Protein AF-A0A3B1C6H8-F1 (afdb_monomer)

Nearest PDB structures (foldseek):
  3i4o-assembly2_B  TM=6.246E-01  e=4.200E-03  Mycobacterium tuberculosis H37Rv
  6c00-assembly1_A  TM=6.197E-01  e=4.998E-03  Clostridioides difficile
  4gnx-assembly1_A  TM=6.056E-01  e=4.450E-03  Mycosarcoma maydis
  7ubn-assembly1_N  TM=6.229E-01  e=2.391E-02  Escherichia coli
  2ytv-assembly1_A  TM=5.609E-01  e=1.284E-01  Homo sapiens

Secondary structure (DSSP, 8-state):
-----------------------EEEEEEEEEEETTEEEEEETTS-EEEEE--TTTSEEES---TT-EEEEEE-TTSBEEEEEE---

Mean predicted aligned error: 10.8 Å

Sequence (87 aa):
MKAKIMMIMAALLVWTGVAVASIATVSGEITEIKGEMVTLKTGDGAMKSIHVDPSATKKEGMIKVGAHVSAEVNDKGHAESIKVVKK

Organism: NCBI:txid652676

pLDDT: mean 81.88, std 20.73, range [38.56, 97.25]

Solvent-accessible surface area (backbone at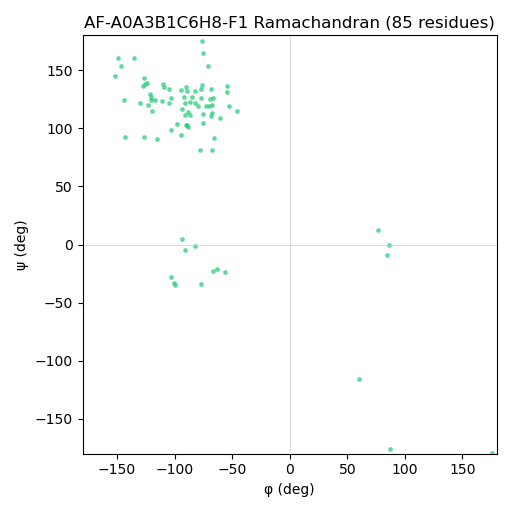oms only — not comparable to full-atom values): 5327 Å² total; per-residue (Å²): 138,86,86,76,84,83,79,87,78,88,76,86,78,78,86,73,89,68,86,70,83,54,71,42,82,49,51,25,32,26,73,44,75,59,89,49,37,38,30,24,38,29,91,88,68,48,79,46,71,34,36,45,46,88,86,72,27,45,74,42,74,79,89,47,72,75,34,36,31,42,27,38,24,39,85,83,39,39,28,58,29,40,32,60,42,87,129

Structure (mmCIF, N/CA/C/O backbone):
data_AF-A0A3B1C6H8-F1
#
_entry.id   AF-A0A3B1C6H8-F1
#
loop_
_atom_site.group_PDB
_atom_site.id
_atom_site.type_symbol
_atom_site.label_atom_id
_atom_site.label_alt_id
_atom_site.label_comp_id
_atom_site.label_asym_id
_atom_site.label_entity_id
_atom_site.label_seq_id
_atom_site.pdbx_PDB_ins_code
_atom_site.Cartn_x
_atom_site.Cartn_y
_atom_site.Cartn_z
_atom_site.occupancy
_atom_site.B_iso_or_equiv
_atom_site.auth_seq_id
_atom_site.auth_comp_id
_atom_site.auth_asym_id
_atom_site.auth_atom_id
_atom_site.pdbx_PDB_model_num
ATOM 1 N N . MET A 1 1 ? 22.873 40.820 19.487 1.00 39.03 1 MET A N 1
ATOM 2 C CA . MET A 1 1 ? 22.709 40.338 18.098 1.00 39.03 1 MET A CA 1
ATOM 3 C C . MET A 1 1 ? 23.820 39.329 17.830 1.00 39.03 1 MET A C 1
ATOM 5 O O . MET A 1 1 ? 24.979 39.700 17.924 1.00 39.03 1 MET A O 1
ATOM 9 N N . LYS A 1 2 ? 23.492 38.040 17.671 1.00 39.06 2 LYS A N 1
ATOM 10 C CA . LYS A 1 2 ? 24.471 36.942 17.565 1.00 39.06 2 LYS A CA 1
ATOM 11 C C . LYS A 1 2 ? 24.685 36.605 16.087 1.00 39.06 2 LYS A C 1
ATOM 13 O O . LYS A 1 2 ? 23.819 35.974 15.489 1.00 39.06 2 LYS A O 1
ATOM 18 N N . ALA A 1 3 ? 25.806 37.032 15.510 1.00 41.59 3 ALA A N 1
ATOM 19 C CA . ALA A 1 3 ? 26.229 36.593 14.184 1.00 41.59 3 ALA A CA 1
ATOM 20 C C . ALA A 1 3 ? 26.768 35.161 14.303 1.00 41.59 3 ALA A C 1
ATOM 22 O O . ALA A 1 3 ? 27.763 34.913 14.984 1.00 41.59 3 ALA A O 1
ATOM 23 N N . LYS A 1 4 ? 26.046 34.203 13.719 1.00 44.69 4 LYS A N 1
ATOM 24 C CA . LYS A 1 4 ? 26.445 32.798 13.686 1.00 44.69 4 LYS A CA 1
ATOM 25 C C . LYS A 1 4 ? 27.429 32.592 12.539 1.00 44.69 4 LYS A C 1
ATOM 27 O O . LYS A 1 4 ? 27.119 32.861 11.385 1.00 44.69 4 LYS A O 1
ATOM 32 N N . ILE A 1 5 ? 28.603 32.113 12.921 1.00 47.50 5 ILE A N 1
ATOM 33 C CA . ILE A 1 5 ? 29.655 31.535 12.091 1.00 47.50 5 ILE A CA 1
ATOM 34 C C . ILE A 1 5 ? 29.029 30.542 11.100 1.00 47.50 5 ILE A C 1
ATOM 36 O O . ILE A 1 5 ? 28.466 29.529 11.511 1.00 47.50 5 ILE A O 1
ATOM 40 N N . MET A 1 6 ? 29.112 30.846 9.804 1.00 39.56 6 MET A N 1
ATOM 41 C CA . MET A 1 6 ? 28.762 29.925 8.724 1.00 39.56 6 MET A CA 1
ATOM 42 C C . MET A 1 6 ? 30.055 29.237 8.285 1.00 39.56 6 MET A C 1
ATOM 44 O O . MET A 1 6 ? 30.863 29.798 7.549 1.00 39.56 6 MET A O 1
ATOM 48 N N . MET A 1 7 ? 30.292 28.062 8.866 1.00 41.03 7 MET A N 1
ATOM 49 C CA . MET A 1 7 ? 31.463 27.230 8.611 1.00 41.03 7 MET A CA 1
ATOM 50 C C . MET A 1 7 ? 31.311 26.490 7.279 1.00 41.03 7 MET A C 1
ATOM 52 O O . MET A 1 7 ? 30.278 25.897 6.978 1.00 41.03 7 MET A O 1
ATOM 56 N N . ILE A 1 8 ? 32.392 26.550 6.516 1.00 46.75 8 ILE A N 1
ATOM 57 C CA . ILE A 1 8 ? 32.705 25.838 5.281 1.00 46.75 8 ILE A CA 1
ATOM 58 C C . ILE A 1 8 ? 32.561 24.321 5.480 1.00 46.75 8 ILE A C 1
ATOM 60 O O . ILE A 1 8 ? 33.159 23.766 6.397 1.00 46.75 8 ILE A O 1
ATOM 64 N N . MET A 1 9 ? 31.852 23.644 4.576 1.00 38.56 9 MET A N 1
ATOM 65 C CA . MET A 1 9 ? 31.996 22.203 4.339 1.00 38.56 9 MET A CA 1
ATOM 66 C C . MET A 1 9 ? 31.839 21.945 2.840 1.00 38.56 9 MET A C 1
ATOM 68 O O . MET A 1 9 ? 30.741 21.816 2.304 1.00 38.56 9 MET A O 1
ATOM 72 N N . ALA A 1 10 ? 32.984 21.941 2.163 1.00 49.84 10 ALA A N 1
ATOM 73 C CA . ALA A 1 10 ? 33.135 21.397 0.829 1.00 49.84 10 ALA A CA 1
ATOM 74 C C . ALA A 1 10 ? 32.942 19.876 0.907 1.00 49.84 10 ALA A C 1
ATOM 76 O O . ALA A 1 10 ? 33.761 19.180 1.502 1.00 49.84 10 ALA A O 1
ATOM 77 N N . ALA A 1 11 ? 31.871 19.363 0.309 1.00 46.00 11 ALA A N 1
ATOM 78 C CA . ALA A 1 11 ? 31.711 17.938 0.062 1.00 46.00 11 ALA A CA 1
ATOM 79 C C . ALA A 1 11 ? 31.988 17.675 -1.423 1.00 46.00 11 ALA A C 1
ATOM 81 O O . ALA A 1 11 ? 31.130 17.887 -2.278 1.00 46.00 11 ALA A O 1
ATOM 82 N N . LEU A 1 12 ? 33.214 17.231 -1.722 1.00 44.47 12 LEU A N 1
ATOM 83 C CA . LEU A 1 12 ? 33.508 16.487 -2.944 1.00 44.47 12 LEU A CA 1
ATOM 84 C C . LEU A 1 12 ? 32.660 15.207 -2.918 1.00 44.47 12 LEU A C 1
ATOM 86 O O . LEU A 1 12 ? 32.928 14.302 -2.129 1.00 44.47 12 LEU A O 1
ATOM 90 N N . LEU A 1 13 ? 31.645 15.125 -3.774 1.00 42.34 13 LEU A N 1
ATOM 91 C CA . LEU A 1 13 ? 30.897 13.893 -4.005 1.00 42.34 13 LEU A CA 1
ATOM 92 C C . LEU A 1 13 ? 31.578 13.108 -5.126 1.00 42.34 13 LEU A C 1
ATOM 94 O O . LEU A 1 13 ? 31.468 13.431 -6.306 1.00 42.34 13 LEU A O 1
ATOM 98 N N . VAL A 1 14 ? 32.317 12.078 -4.718 1.00 45.19 14 VAL A N 1
ATOM 99 C CA . VAL A 1 14 ? 32.811 11.022 -5.600 1.00 45.19 14 VAL A CA 1
ATOM 100 C C . VAL A 1 14 ? 31.599 10.220 -6.078 1.00 45.19 14 VAL A C 1
ATOM 102 O O . VAL A 1 14 ? 30.856 9.661 -5.274 1.00 45.19 14 VAL A O 1
ATOM 105 N N . TRP A 1 15 ? 31.389 10.184 -7.392 1.00 45.22 15 TRP A N 1
ATOM 106 C CA . TRP A 1 15 ? 30.298 9.459 -8.040 1.00 45.22 15 TRP A CA 1
ATOM 107 C C . TRP A 1 15 ? 30.637 7.964 -8.103 1.00 45.22 15 TRP A C 1
ATOM 109 O O . TRP A 1 15 ? 31.110 7.460 -9.118 1.00 45.22 15 TRP A O 1
ATOM 119 N N . THR A 1 16 ? 30.414 7.227 -7.017 1.00 49.72 16 THR A N 1
ATOM 120 C CA . THR A 1 16 ? 30.283 5.767 -7.090 1.00 49.72 16 THR A CA 1
ATOM 121 C C . THR A 1 16 ? 28.807 5.450 -7.309 1.00 49.72 16 THR A C 1
ATOM 123 O O . THR A 1 16 ? 27.976 5.581 -6.416 1.00 49.72 16 THR A O 1
ATOM 126 N N . GLY A 1 17 ? 28.454 5.111 -8.551 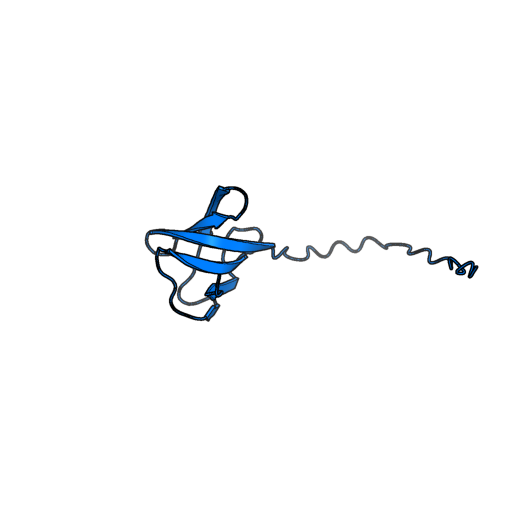1.00 50.62 17 GLY A N 1
ATOM 127 C CA . GLY A 1 17 ? 27.094 4.744 -8.941 1.00 50.62 17 GLY A CA 1
ATOM 128 C C . GLY A 1 17 ? 26.664 3.419 -8.316 1.00 50.62 17 GLY A C 1
ATOM 129 O O . GLY A 1 17 ? 26.711 2.381 -8.966 1.00 50.62 17 GLY A O 1
ATOM 130 N N . VAL A 1 18 ? 26.235 3.456 -7.057 1.00 56.16 18 VAL A N 1
ATOM 131 C CA . VAL A 1 18 ? 25.374 2.429 -6.472 1.00 56.16 18 VAL A CA 1
ATOM 132 C C . VAL A 1 18 ? 23.946 2.870 -6.765 1.00 56.16 18 VAL A C 1
ATOM 134 O O . VAL A 1 18 ? 23.512 3.916 -6.286 1.00 56.16 18 VAL A O 1
ATOM 137 N N . ALA A 1 19 ? 23.223 2.108 -7.587 1.00 52.19 19 ALA A N 1
ATOM 138 C CA . ALA A 1 19 ? 21.789 2.298 -7.761 1.00 52.19 19 ALA A CA 1
ATOM 139 C C . ALA A 1 19 ? 21.105 1.954 -6.431 1.00 52.19 19 ALA A C 1
ATOM 141 O O . ALA A 1 19 ? 20.823 0.795 -6.138 1.00 52.19 19 ALA A O 1
ATOM 142 N N . VAL A 1 20 ? 20.923 2.963 -5.582 1.00 57.91 20 VAL A N 1
ATOM 143 C CA . VAL A 1 20 ? 20.115 2.849 -4.373 1.00 57.91 20 VAL A CA 1
ATOM 144 C C . VAL A 1 20 ? 18.676 2.686 -4.851 1.00 57.91 20 VAL A C 1
ATOM 146 O O . VAL A 1 20 ? 18.130 3.617 -5.439 1.00 57.91 20 VAL A O 1
ATOM 149 N N . ALA A 1 21 ? 18.091 1.499 -4.664 1.00 61.81 21 ALA A N 1
ATOM 150 C CA . ALA A 1 21 ? 16.669 1.278 -4.918 1.00 61.81 21 ALA A CA 1
ATOM 151 C C . ALA A 1 21 ? 15.880 2.342 -4.148 1.00 61.81 21 ALA A C 1
ATOM 153 O O . ALA A 1 21 ? 16.035 2.482 -2.930 1.00 61.81 21 ALA A O 1
ATOM 154 N N . SER A 1 22 ? 15.122 3.161 -4.870 1.00 72.81 22 SER A N 1
ATOM 155 C CA . SER A 1 22 ? 14.468 4.323 -4.291 1.00 72.81 22 SER A CA 1
ATOM 156 C C . SER A 1 22 ? 13.118 3.900 -3.717 1.00 72.81 22 SER A C 1
ATOM 158 O O . SER A 1 22 ? 12.196 3.519 -4.433 1.00 72.81 22 SER A O 1
ATOM 160 N N . ILE A 1 23 ? 13.004 3.934 -2.389 1.00 84.38 23 ILE A N 1
ATOM 161 C CA . ILE A 1 23 ? 11.743 3.673 -1.692 1.00 84.38 23 ILE A CA 1
ATOM 162 C C . ILE A 1 23 ? 11.025 5.008 -1.503 1.00 84.38 23 ILE A C 1
ATOM 164 O O . ILE A 1 23 ? 11.556 5.930 -0.884 1.00 84.38 23 ILE A O 1
ATOM 168 N N . ALA A 1 24 ? 9.806 5.108 -2.027 1.00 89.69 24 ALA A N 1
ATOM 169 C CA . ALA A 1 24 ? 8.937 6.262 -1.862 1.00 89.69 24 ALA A CA 1
ATOM 170 C C . ALA A 1 24 ? 7.820 5.956 -0.862 1.00 89.69 24 ALA A C 1
ATOM 172 O O . ALA A 1 24 ? 7.137 4.937 -0.961 1.00 89.69 24 ALA A O 1
ATOM 173 N N . THR A 1 25 ? 7.573 6.871 0.071 1.00 93.31 25 THR A N 1
ATOM 174 C CA . THR A 1 25 ? 6.412 6.779 0.961 1.00 93.31 25 THR A CA 1
ATOM 175 C C . THR A 1 25 ? 5.180 7.375 0.284 1.00 93.31 25 THR A C 1
ATOM 177 O O . THR A 1 25 ? 5.195 8.518 -0.171 1.00 93.31 25 THR A O 1
ATOM 180 N N . VAL A 1 26 ? 4.093 6.609 0.238 1.00 92.75 26 VAL A N 1
ATOM 181 C CA . VAL A 1 26 ? 2.788 7.022 -0.283 1.00 92.75 26 VAL A CA 1
ATOM 182 C C . VAL A 1 26 ? 1.765 6.893 0.834 1.00 92.75 26 VAL A C 1
ATOM 184 O O . VAL A 1 26 ? 1.597 5.817 1.395 1.00 92.75 26 VAL A O 1
ATOM 187 N N . SER A 1 27 ? 1.055 7.974 1.140 1.00 94.81 27 SER A N 1
ATOM 188 C CA . SER A 1 27 ? 0.005 7.969 2.161 1.00 94.81 27 SER A CA 1
ATOM 189 C C . SER A 1 27 ? -1.314 8.445 1.572 1.00 94.81 27 SER A C 1
ATOM 191 O O . SER A 1 27 ? -1.341 9.393 0.786 1.00 94.81 27 SER A O 1
ATOM 193 N N . GLY A 1 28 ? -2.411 7.796 1.951 1.00 95.50 28 GLY A N 1
ATOM 194 C CA . GLY A 1 28 ? -3.726 8.105 1.405 1.00 95.50 28 GLY A CA 1
ATOM 195 C C . GLY A 1 28 ? -4.827 7.179 1.901 1.00 95.50 28 GLY A C 1
ATOM 196 O O . GLY A 1 28 ? -4.590 6.269 2.695 1.00 95.50 28 GLY A O 1
ATOM 197 N N . GLU A 1 29 ? -6.038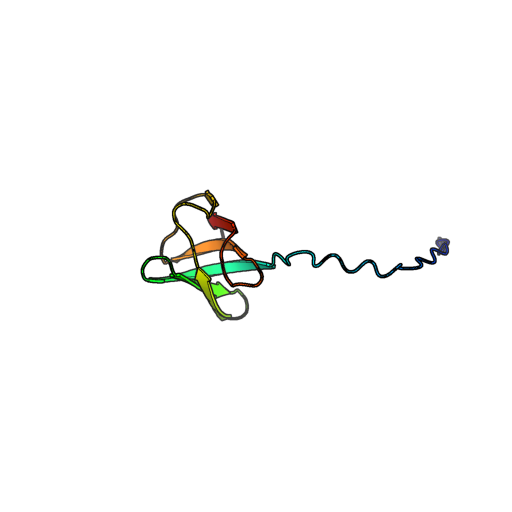 7.421 1.417 1.00 96.88 29 GLU A N 1
ATOM 198 C CA . GLU A 1 29 ? -7.210 6.593 1.692 1.00 96.88 29 GLU A CA 1
ATOM 199 C C . GLU A 1 29 ? -7.335 5.480 0.656 1.00 96.88 29 GLU A C 1
ATOM 201 O O . GLU A 1 29 ? -7.276 5.740 -0.544 1.00 96.88 29 GLU A O 1
ATOM 206 N N . ILE A 1 30 ? -7.554 4.242 1.090 1.00 96.81 30 ILE A N 1
ATOM 207 C CA . ILE A 1 30 ? -7.838 3.144 0.166 1.00 96.81 30 ILE A CA 1
ATOM 208 C C . ILE A 1 30 ? -9.223 3.355 -0.439 1.00 96.81 30 ILE A C 1
ATOM 210 O O . ILE A 1 30 ? -10.230 3.339 0.263 1.00 96.81 30 ILE A O 1
ATOM 214 N N . THR A 1 31 ? -9.274 3.487 -1.757 1.00 97.25 31 THR A N 1
ATOM 215 C CA . THR A 1 31 ? -10.519 3.681 -2.513 1.00 97.25 31 THR A CA 1
ATOM 216 C C . THR A 1 31 ? -10.973 2.410 -3.216 1.00 97.25 31 THR A C 1
ATOM 218 O O . THR A 1 31 ? -12.169 2.206 -3.397 1.00 97.25 31 THR A O 1
ATOM 221 N N . GLU A 1 32 ? -10.037 1.530 -3.574 1.00 96.62 32 GLU A N 1
ATOM 222 C CA . GLU A 1 32 ? -10.328 0.294 -4.293 1.00 96.62 32 GLU A CA 1
ATOM 223 C C . GLU A 1 32 ? -9.293 -0.790 -3.962 1.00 96.62 32 GLU A C 1
ATOM 225 O O . GLU A 1 32 ? -8.111 -0.494 -3.774 1.00 96.62 32 GLU A O 1
ATOM 230 N N . ILE A 1 33 ? -9.739 -2.048 -3.911 1.00 95.94 33 ILE A N 1
ATOM 231 C CA . ILE A 1 33 ? -8.881 -3.234 -3.811 1.00 95.94 33 ILE A CA 1
ATOM 232 C C . ILE A 1 33 ? -9.319 -4.220 -4.899 1.00 95.94 33 ILE A C 1
ATOM 234 O O . ILE A 1 33 ? -10.475 -4.640 -4.928 1.00 95.94 33 ILE A O 1
ATOM 238 N N . LYS A 1 34 ? -8.392 -4.591 -5.786 1.00 95.31 34 LYS A N 1
ATOM 239 C CA . LYS A 1 34 ? -8.590 -5.550 -6.881 1.00 95.31 34 LYS A CA 1
ATOM 240 C C . LYS A 1 34 ? -7.522 -6.635 -6.791 1.00 95.31 34 LYS A C 1
ATOM 242 O O . LYS A 1 34 ? -6.423 -6.476 -7.317 1.00 95.31 34 LYS A O 1
ATOM 247 N N . GLY A 1 35 ? -7.844 -7.731 -6.107 1.00 93.25 35 GLY A N 1
ATOM 248 C CA . GLY A 1 35 ? -6.866 -8.777 -5.806 1.00 93.25 35 GLY A CA 1
ATOM 249 C C . GLY A 1 35 ? -5.713 -8.210 -4.976 1.00 93.25 35 GLY A C 1
ATOM 250 O O . GLY A 1 35 ? -5.930 -7.744 -3.861 1.00 93.25 35 GLY A O 1
ATOM 251 N N . GLU A 1 36 ? -4.511 -8.213 -5.546 1.00 93.75 36 GLU A N 1
ATOM 252 C CA . GLU A 1 36 ? -3.283 -7.707 -4.914 1.00 93.75 36 GLU A CA 1
ATOM 253 C C . GLU A 1 36 ? -3.011 -6.226 -5.220 1.00 93.75 36 GLU A C 1
ATOM 255 O O . GLU A 1 36 ? -2.082 -5.640 -4.676 1.00 93.75 36 GLU A O 1
ATOM 260 N N . MET A 1 37 ? -3.821 -5.585 -6.067 1.00 96.12 37 MET A N 1
ATOM 261 C CA . MET A 1 37 ? -3.684 -4.159 -6.365 1.00 96.12 37 MET A CA 1
ATOM 262 C C . MET A 1 37 ? -4.553 -3.323 -5.426 1.00 96.12 37 MET A C 1
ATOM 264 O O . MET A 1 37 ? -5.765 -3.533 -5.330 1.00 96.12 37 MET A O 1
ATOM 268 N N . VAL A 1 38 ? -3.944 -2.338 -4.767 1.00 96.44 38 VAL A N 1
ATOM 269 C CA . VAL A 1 38 ? -4.612 -1.401 -3.856 1.00 96.44 38 VAL A CA 1
ATOM 270 C C . VAL A 1 38 ? -4.490 0.011 -4.413 1.00 96.44 38 VAL A C 1
ATOM 272 O O . VAL A 1 38 ? -3.385 0.490 -4.657 1.00 96.44 38 VAL A O 1
ATOM 275 N N . THR A 1 39 ? -5.616 0.698 -4.596 1.00 96.56 39 THR A N 1
ATOM 276 C CA . THR A 1 39 ? -5.643 2.083 -5.084 1.00 96.56 39 THR A CA 1
ATOM 277 C C . THR A 1 39 ? -5.905 3.052 -3.941 1.00 96.56 39 THR A C 1
ATOM 279 O O . THR A 1 39 ? -6.891 2.944 -3.210 1.00 96.56 39 THR A O 1
ATOM 282 N N . LEU A 1 40 ? -5.019 4.032 -3.820 1.00 96.00 40 LEU A N 1
ATOM 283 C CA . LEU A 1 40 ? -4.987 5.049 -2.783 1.00 96.00 40 LEU A CA 1
ATOM 284 C C . LEU A 1 40 ? -5.367 6.401 -3.374 1.00 96.00 40 LEU A C 1
ATOM 286 O O . LEU A 1 40 ? -4.829 6.781 -4.410 1.00 96.00 40 LEU A O 1
ATOM 290 N N . LYS A 1 41 ? -6.224 7.152 -2.688 1.00 96.50 41 LYS A N 1
ATOM 291 C CA . LYS A 1 41 ? -6.387 8.586 -2.913 1.00 96.50 41 LYS A CA 1
ATOM 292 C C . LYS A 1 41 ? -5.442 9.337 -1.985 1.00 96.50 41 LYS A C 1
ATOM 294 O O . LYS A 1 41 ? -5.616 9.304 -0.766 1.00 96.50 41 LYS A O 1
ATOM 299 N N . THR A 1 42 ? -4.428 9.975 -2.550 1.00 93.06 42 THR A N 1
ATOM 300 C CA . THR A 1 42 ? -3.436 10.757 -1.807 1.00 93.06 42 THR A CA 1
ATOM 301 C C . THR A 1 42 ? -4.015 12.104 -1.365 1.00 93.06 42 THR A C 1
ATOM 303 O O . THR A 1 42 ? -5.076 12.531 -1.827 1.00 93.06 42 THR A O 1
ATOM 306 N N . GLY A 1 43 ? -3.344 12.779 -0.426 1.00 88.81 43 GLY A N 1
ATOM 307 C CA . GLY A 1 43 ? -3.832 14.040 0.157 1.00 88.81 43 GLY A CA 1
ATOM 308 C C . GLY A 1 43 ? -3.967 15.202 -0.839 1.00 88.81 43 GLY A C 1
ATOM 309 O O . GLY A 1 43 ? -4.744 16.121 -0.602 1.00 88.81 43 GLY A O 1
ATOM 310 N N . ASP A 1 44 ? -3.261 15.138 -1.968 1.00 89.81 44 ASP A N 1
ATOM 311 C CA . ASP A 1 44 ? -3.374 16.057 -3.110 1.00 89.81 44 ASP A CA 1
ATOM 312 C C . ASP A 1 44 ? -4.535 15.705 -4.066 1.00 89.81 44 ASP A C 1
ATOM 314 O O . ASP A 1 44 ? -4.778 16.409 -5.043 1.00 89.81 44 ASP A O 1
ATOM 318 N N . GLY A 1 45 ? -5.270 14.625 -3.785 1.00 90.00 45 GLY A N 1
ATOM 319 C CA . GLY A 1 45 ? -6.381 14.138 -4.595 1.00 90.00 45 GLY A CA 1
ATOM 320 C C . GLY A 1 45 ? -5.983 13.209 -5.743 1.00 90.00 45 GLY A C 1
ATOM 321 O O . GLY A 1 45 ? -6.882 12.735 -6.441 1.00 90.00 45 GLY A O 1
ATOM 322 N N . ALA A 1 46 ? -4.692 12.913 -5.935 1.00 92.56 46 ALA A N 1
ATOM 323 C CA . ALA A 1 46 ? -4.247 11.961 -6.947 1.00 92.56 46 ALA A CA 1
ATOM 324 C C . ALA A 1 46 ? -4.604 10.512 -6.568 1.00 92.56 46 ALA A C 1
ATOM 326 O O . ALA A 1 46 ? -4.748 10.157 -5.398 1.00 92.56 46 ALA A O 1
ATOM 327 N N . MET A 1 47 ? -4.762 9.658 -7.582 1.00 93.94 47 MET A N 1
ATOM 328 C CA . MET A 1 47 ? -5.036 8.231 -7.403 1.00 93.94 47 MET A CA 1
ATOM 329 C C . MET A 1 47 ? -3.763 7.446 -7.705 1.00 93.94 47 MET A C 1
ATOM 331 O O . MET A 1 47 ? -3.226 7.538 -8.808 1.00 93.94 47 MET A O 1
ATOM 335 N N . LYS A 1 48 ? -3.277 6.666 -6.740 1.00 93.88 48 LYS A N 1
ATOM 336 C CA . LYS A 1 48 ? -2.060 5.865 -6.877 1.00 93.88 48 LYS A CA 1
ATOM 337 C C . LYS A 1 48 ? -2.356 4.400 -6.604 1.00 93.88 48 LYS A C 1
ATOM 339 O O . LYS A 1 48 ? -2.809 4.055 -5.519 1.00 93.88 48 LYS A O 1
ATOM 344 N N . SER A 1 49 ? -2.105 3.547 -7.592 1.00 95.31 49 SER A N 1
ATOM 345 C CA . SER A 1 49 ? -2.246 2.099 -7.444 1.00 95.31 49 SER A CA 1
ATOM 346 C C . SER A 1 49 ? -0.904 1.484 -7.064 1.00 95.31 49 SER A C 1
ATOM 348 O O . SER A 1 49 ? 0.120 1.825 -7.657 1.00 95.31 49 SER A O 1
ATOM 350 N N . ILE A 1 50 ? -0.913 0.620 -6.056 1.00 95.12 50 ILE A N 1
ATOM 351 C CA . ILE A 1 50 ? 0.264 -0.070 -5.532 1.00 95.12 50 ILE A CA 1
ATOM 352 C C . ILE A 1 50 ? -0.000 -1.572 -5.518 1.00 95.12 50 ILE A C 1
ATOM 354 O O . ILE A 1 50 ? -1.119 -2.012 -5.241 1.00 95.12 50 ILE A O 1
ATOM 358 N N . HIS A 1 51 ? 1.028 -2.354 -5.819 1.00 96.12 51 HIS A N 1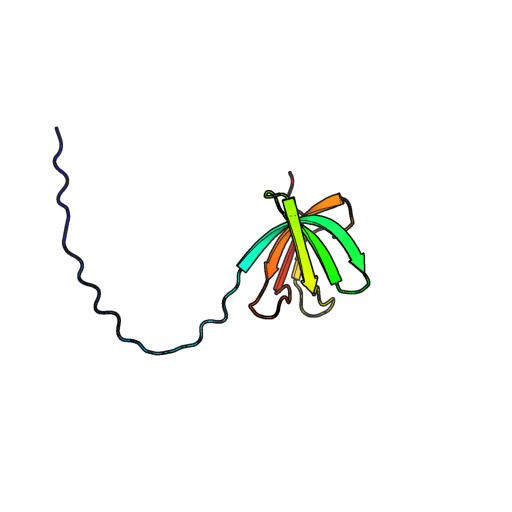
ATOM 359 C CA . HIS A 1 51 ? 0.962 -3.804 -5.721 1.00 96.12 51 HIS A CA 1
ATOM 360 C C . HIS A 1 51 ? 1.308 -4.243 -4.296 1.00 96.12 51 HIS A C 1
ATOM 362 O O . HIS A 1 51 ? 2.374 -3.905 -3.785 1.00 96.12 51 HIS A O 1
ATOM 368 N N . VAL A 1 52 ? 0.401 -4.967 -3.649 1.00 95.50 52 VAL A N 1
ATOM 369 C CA . VAL A 1 52 ? 0.510 -5.439 -2.267 1.00 95.50 52 VAL A CA 1
ATOM 370 C C . VAL A 1 52 ? 0.567 -6.962 -2.282 1.00 95.50 52 VAL A C 1
ATOM 372 O O . VAL A 1 52 ? -0.458 -7.645 -2.201 1.00 95.50 52 VAL A O 1
ATOM 375 N N . ASP A 1 53 ? 1.788 -7.480 -2.347 1.00 93.81 53 ASP A N 1
ATOM 376 C CA . ASP A 1 53 ? 2.069 -8.910 -2.334 1.00 93.81 53 ASP A CA 1
ATOM 377 C C . ASP A 1 53 ? 1.688 -9.498 -0.954 1.00 93.81 53 ASP A C 1
ATOM 379 O O . ASP A 1 53 ? 2.102 -8.986 0.093 1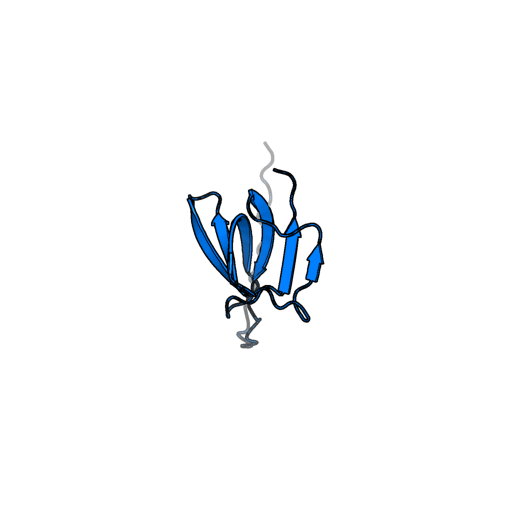.00 93.81 53 ASP A O 1
ATOM 383 N N . PRO A 1 54 ? 0.858 -10.551 -0.890 1.00 90.44 54 PRO A N 1
ATOM 384 C CA . PRO A 1 54 ? 0.444 -11.162 0.369 1.00 90.44 54 PRO A CA 1
ATOM 385 C C . PRO A 1 54 ? 1.572 -11.851 1.146 1.00 90.44 54 PRO A C 1
ATOM 387 O O . PRO A 1 54 ? 1.441 -11.993 2.361 1.00 90.44 54 PRO A O 1
ATOM 390 N N . SER A 1 55 ? 2.647 -12.256 0.473 1.00 91.75 55 SER A N 1
ATOM 391 C CA . SER A 1 55 ? 3.790 -12.973 1.043 1.00 91.75 55 SER A CA 1
ATOM 392 C C . SER A 1 55 ? 4.988 -12.062 1.314 1.00 91.75 55 SER A C 1
ATOM 394 O O . SER A 1 55 ? 5.718 -12.299 2.276 1.00 91.75 55 SER A O 1
ATOM 396 N N . ALA A 1 56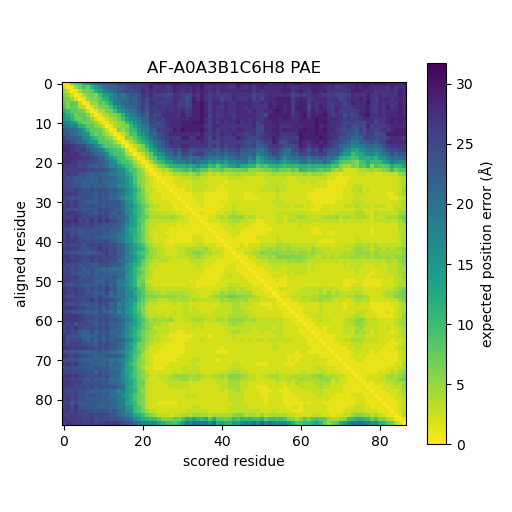 ? 5.197 -11.031 0.490 1.00 92.12 56 ALA A N 1
ATOM 397 C CA . ALA A 1 56 ? 6.351 -10.136 0.610 1.00 92.12 56 ALA A CA 1
ATOM 398 C C . ALA A 1 56 ? 6.041 -8.810 1.328 1.00 92.12 56 ALA A C 1
ATOM 400 O O . ALA A 1 56 ? 6.892 -8.303 2.062 1.00 92.12 56 ALA A O 1
ATOM 401 N N . THR A 1 57 ? 4.839 -8.245 1.164 1.00 95.44 57 THR A N 1
ATOM 402 C CA . THR A 1 57 ? 4.513 -6.944 1.764 1.00 95.44 57 THR A CA 1
ATOM 403 C C . THR A 1 57 ? 4.236 -7.084 3.257 1.00 95.44 57 THR A C 1
ATOM 405 O O . THR A 1 57 ? 3.336 -7.815 3.679 1.00 95.44 57 THR A O 1
ATOM 408 N N . LYS A 1 58 ? 4.934 -6.298 4.081 1.00 96.19 58 LYS A N 1
ATOM 409 C CA . LYS A 1 58 ? 4.643 -6.204 5.518 1.00 96.19 58 LYS A CA 1
ATOM 410 C C . LYS A 1 58 ? 3.346 -5.427 5.743 1.00 96.19 58 LYS A C 1
ATOM 412 O O . LYS A 1 58 ? 3.257 -4.260 5.367 1.00 96.19 58 LYS A O 1
ATOM 417 N N . LYS A 1 59 ? 2.344 -6.061 6.356 1.00 95.19 59 LYS A N 1
ATOM 418 C CA . LYS A 1 59 ? 1.016 -5.471 6.589 1.00 95.19 59 LYS A CA 1
ATOM 419 C C . LYS A 1 59 ? 0.803 -5.209 8.073 1.00 95.19 59 LYS A C 1
ATOM 421 O O . LYS A 1 59 ? 0.857 -6.135 8.877 1.00 95.19 59 LYS A O 1
ATOM 426 N N . GLU A 1 60 ? 0.503 -3.964 8.423 1.00 95.19 60 GLU A N 1
ATOM 427 C CA . GLU A 1 60 ? 0.167 -3.567 9.791 1.00 95.19 60 GLU A CA 1
ATOM 428 C C . GLU A 1 60 ? -1.244 -2.970 9.844 1.00 95.19 60 GLU A C 1
ATOM 430 O O . GLU A 1 60 ? -1.527 -1.907 9.288 1.00 95.19 60 GLU A O 1
ATOM 435 N N . GLY A 1 61 ? -2.151 -3.657 10.539 1.00 92.44 61 GLY A N 1
ATOM 436 C CA . GLY A 1 61 ? -3.556 -3.264 10.642 1.00 92.44 61 GLY A CA 1
ATOM 437 C C . GLY A 1 61 ? -4.439 -3.800 9.510 1.00 92.44 61 GLY A C 1
ATOM 438 O O . GLY A 1 61 ? -4.022 -4.593 8.667 1.00 92.44 61 GLY A O 1
ATOM 439 N N . MET A 1 62 ? -5.712 -3.396 9.526 1.00 92.56 62 MET A N 1
ATOM 440 C CA . MET A 1 62 ? -6.724 -3.906 8.599 1.00 92.56 62 MET A CA 1
ATOM 441 C C . MET A 1 62 ? -6.766 -3.086 7.303 1.00 92.56 62 MET A C 1
ATOM 443 O O . MET A 1 62 ? -7.364 -2.011 7.256 1.00 92.56 62 MET A O 1
ATOM 447 N N . ILE A 1 63 ? -6.157 -3.622 6.246 1.00 92.62 63 ILE A N 1
ATOM 448 C CA . ILE A 1 63 ? -6.153 -3.029 4.903 1.00 92.62 63 ILE A CA 1
ATOM 449 C C . ILE A 1 63 ? -7.526 -3.243 4.252 1.00 92.62 63 ILE A C 1
ATOM 451 O O . ILE A 1 63 ? -7.865 -4.354 3.850 1.00 92.62 63 ILE A O 1
ATOM 455 N N . LYS A 1 64 ? -8.339 -2.186 4.182 1.00 94.75 64 LYS A N 1
ATOM 456 C CA . LYS A 1 64 ? -9.685 -2.204 3.586 1.00 94.75 64 LYS A CA 1
ATOM 457 C C . LYS A 1 64 ? -10.039 -0.852 2.972 1.00 94.75 64 LYS A C 1
ATOM 459 O O . LYS A 1 64 ? -9.466 0.164 3.359 1.00 94.75 64 LYS A O 1
ATOM 464 N N . VAL A 1 65 ? -11.018 -0.834 2.069 1.00 96.38 65 VAL A N 1
ATOM 465 C CA . VAL A 1 65 ? -11.574 0.410 1.510 1.00 96.38 65 VAL A CA 1
ATOM 466 C C . VAL A 1 65 ? -12.048 1.341 2.636 1.00 96.38 65 VAL A C 1
ATOM 468 O O . VAL A 1 65 ? -12.644 0.890 3.617 1.00 96.38 65 VAL A O 1
ATOM 471 N N . GLY A 1 66 ? -11.727 2.629 2.513 1.00 95.06 66 GLY A N 1
ATOM 472 C CA . GLY A 1 66 ? -11.963 3.679 3.506 1.00 95.06 66 GLY A CA 1
ATOM 473 C C . GLY A 1 66 ? -10.883 3.796 4.591 1.00 95.06 66 GLY A C 1
ATOM 474 O O . GLY A 1 66 ? -10.899 4.749 5.371 1.00 95.06 66 GLY A O 1
ATOM 475 N N . ALA A 1 67 ? -9.931 2.859 4.678 1.00 95.81 67 ALA A N 1
ATOM 476 C CA . ALA A 1 67 ? -8.816 2.980 5.614 1.00 95.81 67 ALA A CA 1
ATOM 477 C C . ALA A 1 67 ? -7.779 3.987 5.101 1.00 95.81 67 ALA A C 1
ATOM 479 O O . ALA A 1 67 ? -7.400 3.955 3.930 1.00 95.81 67 ALA A O 1
ATOM 480 N N . HIS A 1 68 ? -7.276 4.842 5.992 1.00 96.38 68 HIS A N 1
ATOM 481 C CA . HIS A 1 68 ? -6.076 5.628 5.722 1.00 96.38 68 HIS A CA 1
ATOM 482 C C . HIS A 1 68 ? -4.837 4.783 5.994 1.00 96.38 68 HIS A C 1
ATOM 484 O O . HIS A 1 68 ? -4.728 4.139 7.039 1.00 96.38 68 HIS A O 1
ATOM 490 N N . VAL A 1 69 ? -3.899 4.785 5.054 1.00 96.50 69 VAL A N 1
ATOM 491 C CA . VAL A 1 69 ? -2.666 4.007 5.148 1.00 96.50 69 VAL A CA 1
ATOM 492 C C . VAL A 1 69 ? -1.453 4.827 4.731 1.00 96.50 69 VAL A C 1
ATOM 494 O O . VAL A 1 69 ? -1.568 5.830 4.028 1.00 96.50 69 VAL A O 1
ATOM 497 N N . SER A 1 70 ? -0.286 4.366 5.161 1.00 96.31 70 SER A N 1
ATOM 498 C CA . SER A 1 70 ? 1.021 4.775 4.661 1.00 96.31 70 SER A CA 1
ATOM 499 C C . SER A 1 70 ? 1.729 3.531 4.132 1.00 96.31 70 SER A C 1
ATOM 501 O O . SER A 1 70 ? 1.762 2.508 4.816 1.00 96.31 70 SER A O 1
ATOM 503 N N . ALA A 1 71 ? 2.240 3.595 2.910 1.00 95.69 71 ALA A N 1
ATOM 504 C CA . ALA A 1 71 ? 2.914 2.498 2.236 1.00 95.69 71 ALA A CA 1
ATOM 505 C C . ALA A 1 71 ? 4.304 2.928 1.769 1.00 95.69 71 ALA A C 1
ATOM 507 O O . ALA A 1 71 ? 4.473 4.022 1.231 1.00 95.69 71 ALA A O 1
ATOM 508 N N . GLU A 1 72 ? 5.288 2.057 1.947 1.00 96.12 72 GLU A N 1
ATOM 509 C CA . GLU A 1 72 ? 6.610 2.200 1.342 1.00 96.12 72 GLU A CA 1
ATOM 510 C C . GLU A 1 72 ? 6.614 1.423 0.036 1.00 96.12 72 GLU A C 1
ATOM 512 O O . GLU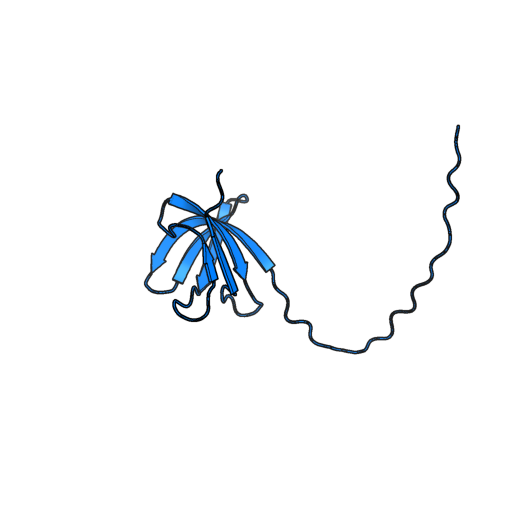 A 1 72 ? 6.401 0.213 0.026 1.00 96.12 72 GLU A O 1
ATOM 517 N N . VAL A 1 73 ? 6.799 2.136 -1.068 1.00 94.69 73 VAL A N 1
ATOM 518 C CA . VAL A 1 73 ? 6.647 1.609 -2.419 1.00 94.69 73 VAL A CA 1
ATOM 519 C C . VAL A 1 73 ? 7.965 1.773 -3.147 1.00 94.69 73 VAL A C 1
ATOM 521 O O . VAL A 1 73 ? 8.516 2.872 -3.194 1.00 94.69 73 VAL A O 1
ATOM 524 N N . ASN A 1 74 ? 8.464 0.687 -3.717 1.00 92.25 74 ASN A N 1
ATOM 525 C CA . ASN A 1 74 ? 9.667 0.733 -4.529 1.00 92.25 74 ASN A CA 1
ATOM 526 C C . ASN A 1 74 ? 9.398 1.330 -5.922 1.00 92.25 74 ASN A C 1
ATOM 528 O O . ASN A 1 74 ? 8.267 1.602 -6.334 1.00 92.25 74 ASN A O 1
ATOM 532 N N . ASP A 1 75 ? 10.472 1.490 -6.678 1.00 89.44 75 ASP A N 1
ATOM 533 C CA . ASP A 1 75 ? 10.544 2.046 -8.030 1.00 89.44 75 ASP A CA 1
ATOM 534 C C . ASP A 1 75 ? 9.633 1.301 -9.029 1.00 89.44 75 ASP A C 1
ATOM 536 O O . ASP A 1 75 ? 9.228 1.849 -10.053 1.00 89.44 75 ASP A O 1
ATOM 540 N N . LYS A 1 76 ? 9.297 0.037 -8.730 1.00 88.25 76 LYS A N 1
ATOM 541 C CA . LYS A 1 76 ? 8.447 -0.843 -9.546 1.00 88.25 76 LYS A CA 1
ATOM 542 C C . LYS A 1 76 ? 6.976 -0.804 -9.129 1.00 88.25 76 LYS A C 1
ATOM 544 O O . LYS A 1 76 ? 6.188 -1.608 -9.623 1.00 88.25 76 LYS A O 1
ATOM 549 N N . GLY A 1 77 ? 6.596 0.051 -8.180 1.00 89.44 77 GLY A N 1
ATOM 550 C CA . GLY A 1 77 ? 5.222 0.133 -7.683 1.00 89.44 77 GLY A CA 1
ATOM 551 C C . GLY A 1 77 ? 4.818 -0.995 -6.726 1.00 89.44 77 GLY A C 1
ATOM 552 O O . GLY A 1 77 ? 3.627 -1.135 -6.447 1.00 89.44 77 GLY A O 1
ATOM 553 N N . HIS A 1 78 ? 5.771 -1.791 -6.224 1.00 94.25 78 HIS A N 1
ATOM 554 C CA . HIS A 1 78 ? 5.492 -2.831 -5.228 1.00 94.25 78 HIS A CA 1
ATOM 555 C C . HIS A 1 78 ? 5.642 -2.255 -3.825 1.00 94.25 78 HIS A C 1
ATOM 557 O O . HIS A 1 78 ? 6.598 -1.533 -3.538 1.00 94.25 78 HIS A O 1
ATOM 563 N N . ALA A 1 79 ? 4.690 -2.572 -2.957 1.00 95.75 79 ALA A N 1
ATOM 564 C CA . ALA A 1 79 ? 4.724 -2.180 -1.565 1.00 95.75 79 ALA A CA 1
ATOM 565 C C . ALA A 1 79 ? 5.649 -3.117 -0.779 1.00 95.75 79 ALA A C 1
ATOM 567 O O . ALA A 1 79 ? 5.392 -4.314 -0.670 1.00 95.75 79 ALA A O 1
ATOM 568 N N . GLU A 1 80 ? 6.690 -2.558 -0.180 1.00 95.69 80 GLU A N 1
ATOM 569 C CA . GLU A 1 80 ? 7.533 -3.249 0.801 1.00 95.69 80 GLU A CA 1
ATOM 570 C C . GLU A 1 80 ? 6.819 -3.303 2.164 1.00 95.69 80 GLU A C 1
ATOM 572 O O . GLU A 1 80 ? 6.899 -4.284 2.909 1.00 95.69 80 GLU A O 1
ATOM 577 N N . SER A 1 81 ? 6.047 -2.257 2.476 1.00 96.44 81 SER A N 1
ATOM 578 C CA . SER A 1 81 ? 5.187 -2.205 3.656 1.00 96.44 81 SER A CA 1
ATOM 579 C C . SER A 1 81 ? 3.910 -1.405 3.407 1.00 96.44 81 SER A C 1
ATOM 581 O O . SER A 1 81 ? 3.869 -0.504 2.568 1.00 96.44 81 SER A O 1
ATOM 583 N N . ILE A 1 82 ? 2.855 -1.734 4.151 1.00 96.62 82 ILE A N 1
ATOM 584 C CA . ILE A 1 82 ? 1.608 -0.973 4.218 1.00 96.62 82 ILE A CA 1
ATOM 585 C C . ILE A 1 82 ? 1.057 -1.019 5.643 1.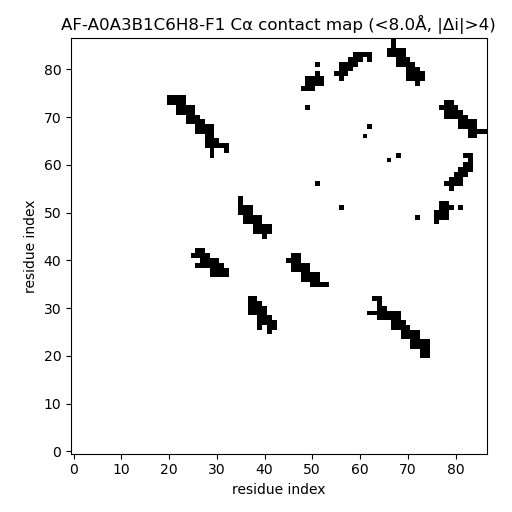00 96.62 82 ILE A C 1
ATOM 587 O O . ILE A 1 82 ? 0.824 -2.089 6.208 1.00 96.62 82 ILE A O 1
ATOM 591 N N . LYS A 1 83 ? 0.833 0.157 6.229 1.00 96.81 83 LYS A N 1
ATOM 592 C CA . LYS A 1 83 ? 0.320 0.298 7.594 1.00 96.81 83 LYS A CA 1
ATOM 593 C C . LYS A 1 83 ? -0.894 1.204 7.645 1.00 96.81 83 LYS A C 1
ATOM 595 O O . LYS A 1 83 ? -0.898 2.271 7.032 1.00 96.81 83 LYS A O 1
ATOM 600 N N . VAL A 1 84 ? -1.909 0.803 8.402 1.00 96.19 84 VAL A N 1
ATOM 601 C CA . VAL A 1 84 ? -3.058 1.662 8.705 1.00 96.19 84 VAL A CA 1
ATOM 602 C C . VAL A 1 84 ? -2.609 2.784 9.633 1.00 96.19 84 VAL A C 1
ATOM 604 O O . VAL A 1 84 ? -2.068 2.534 10.709 1.00 96.19 84 VAL A O 1
ATOM 607 N N . VAL A 1 85 ? -2.855 4.026 9.22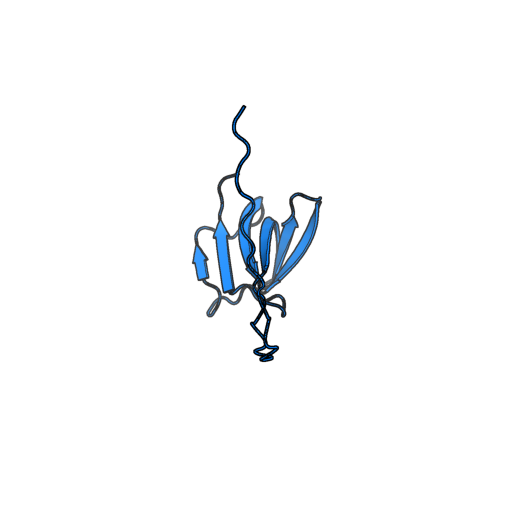5 1.00 93.31 85 VAL A N 1
ATOM 608 C CA . VAL A 1 85 ? -2.573 5.224 10.020 1.00 93.31 85 VAL A CA 1
ATOM 609 C C . VAL A 1 85 ? -3.889 5.849 10.468 1.00 93.31 85 VAL A C 1
ATOM 611 O O . VAL A 1 85 ? -4.862 5.899 9.714 1.00 93.31 85 VAL A O 1
ATOM 614 N N . LYS A 1 86 ? -3.946 6.302 11.724 1.00 78.75 86 LYS A N 1
ATOM 615 C CA . LYS A 1 86 ? -5.086 7.096 12.190 1.00 78.75 86 LYS A CA 1
ATOM 616 C C . LYS A 1 86 ? -5.039 8.450 11.483 1.00 78.75 86 LYS A C 1
ATOM 618 O O . LYS A 1 86 ? -3.963 9.034 11.372 1.00 78.75 86 LYS A O 1
ATOM 623 N N . LYS A 1 87 ? -6.193 8.871 10.974 1.00 61.16 87 LYS A N 1
ATOM 624 C CA . LYS A 1 87 ? -6.387 10.171 10.333 1.00 61.16 87 LYS A CA 1
ATOM 625 C C . LYS A 1 87 ? -6.194 11.306 11.335 1.00 61.16 87 LYS A C 1
ATOM 627 O O . LYS A 1 87 ? -6.575 11.099 12.510 1.00 61.16 87 LYS A O 1
#

Foldseek 3Di:
DDDDDPDDDDDPDDDPDDPDFDKDKFKAFFADDDPQWTWGQGPVRDIAIAGHDPPQEAEADDDDGGFIWIFTATPVRYTNYIYGDDD

Radius of gyration: 18.83 Å; Cα contacts (8 Å, |Δi|>4): 158; chains: 1; bounding box: 46×53×28 Å